Protein AF-A0A957SPQ7-F1 (afdb_monomer_lite)

Sequence (60 aa):
WNPDDKDVCWRCQTPLPKAPPSKPKRQTFGGLPVWMWVALALLFLVMNFGSCMMMGAPGS

Structure (mmCIF, N/CA/C/O backbone):
data_AF-A0A957SPQ7-F1
#
_entry.id   AF-A0A957SPQ7-F1
#
loop_
_atom_site.group_PDB
_atom_site.id
_atom_site.type_symbol
_atom_site.label_atom_id
_atom_site.label_alt_id
_atom_site.label_comp_id
_atom_site.label_asym_id
_atom_site.label_entity_id
_atom_site.label_seq_id
_atom_site.pdbx_PDB_ins_code
_atom_site.Cartn_x
_atom_site.Cartn_y
_atom_site.Cartn_z
_atom_site.occupancy
_atom_site.B_iso_or_equiv
_atom_site.auth_seq_id
_atom_site.auth_comp_id
_atom_site.auth_asym_id
_atom_site.auth_atom_id
_atom_site.pdbx_PDB_model_num
ATOM 1 N N . TRP A 1 1 ? -15.481 2.948 33.898 1.00 75.06 1 TRP A N 1
ATOM 2 C CA . TRP A 1 1 ? -14.924 1.746 33.254 1.00 75.06 1 TRP A CA 1
ATOM 3 C C . TRP A 1 1 ? -16.064 0.757 33.028 1.00 75.06 1 TRP A C 1
ATOM 5 O O . TRP A 1 1 ? -16.832 0.552 33.967 1.00 75.06 1 TRP A O 1
ATOM 15 N N . ASN A 1 2 ? -16.244 0.254 31.801 1.00 87.94 2 ASN A N 1
ATOM 16 C CA . ASN A 1 2 ? -17.260 -0.741 31.423 1.00 87.94 2 ASN A CA 1
ATOM 17 C C . ASN A 1 2 ? -16.523 -1.981 30.897 1.00 87.94 2 ASN A C 1
ATOM 19 O O . ASN A 1 2 ? -15.593 -1.771 30.124 1.00 87.94 2 ASN A O 1
ATOM 23 N N . PRO A 1 3 ? -16.890 -3.212 31.294 1.00 84.25 3 PRO A N 1
ATOM 24 C CA . PRO A 1 3 ? -16.300 -4.410 30.705 1.00 84.25 3 PRO A CA 1
ATOM 25 C C . PRO A 1 3 ? -16.494 -4.410 29.183 1.00 84.25 3 PRO A C 1
ATOM 27 O O . PRO A 1 3 ? -17.571 -4.045 28.699 1.00 84.25 3 PRO A O 1
ATOM 30 N N . ASP A 1 4 ? -15.451 -4.783 28.442 1.00 80.62 4 ASP A N 1
ATOM 31 C CA . ASP A 1 4 ? -15.425 -4.711 26.973 1.00 80.62 4 ASP A CA 1
ATOM 32 C C . ASP A 1 4 ? -16.404 -5.704 26.311 1.00 80.62 4 ASP A C 1
ATOM 34 O O . ASP A 1 4 ? -16.770 -5.545 25.150 1.00 80.62 4 ASP A O 1
ATOM 38 N N . ASP A 1 5 ? -16.865 -6.707 27.062 1.00 78.88 5 ASP A N 1
ATOM 39 C CA . ASP A 1 5 ? -17.804 -7.758 26.653 1.00 78.88 5 ASP A CA 1
ATOM 40 C C . ASP A 1 5 ? -19.293 -7.382 26.801 1.00 78.88 5 ASP A C 1
ATOM 42 O O . ASP A 1 5 ? -20.164 -8.235 26.612 1.00 78.88 5 ASP A O 1
ATOM 46 N N . LYS A 1 6 ? -19.621 -6.136 27.172 1.00 74.25 6 LYS A N 1
ATOM 47 C CA . LYS A 1 6 ? -21.010 -5.703 27.401 1.00 74.25 6 LYS A CA 1
ATOM 48 C C . LYS A 1 6 ? -21.488 -4.694 26.360 1.00 74.25 6 LYS A C 1
ATOM 50 O O . LYS A 1 6 ? -20.950 -3.597 26.255 1.00 74.25 6 LYS A O 1
ATOM 55 N N . ASP A 1 7 ? -22.611 -5.013 25.718 1.00 83.62 7 ASP A N 1
ATOM 56 C CA . ASP A 1 7 ? -23.357 -4.090 24.845 1.00 83.62 7 ASP A CA 1
ATOM 57 C C . ASP A 1 7 ? -24.153 -3.023 25.626 1.00 83.62 7 ASP A C 1
ATOM 59 O O . ASP A 1 7 ? -24.721 -2.094 25.046 1.00 83.62 7 ASP A O 1
ATOM 63 N N . VAL A 1 8 ? -24.213 -3.153 26.955 1.00 89.50 8 VAL A N 1
ATOM 64 C CA . VAL A 1 8 ? -24.934 -2.258 27.868 1.00 89.50 8 VAL A CA 1
ATOM 65 C C . VAL A 1 8 ? -24.059 -1.838 29.046 1.00 89.50 8 VAL A C 1
ATOM 67 O O . VAL A 1 8 ? -23.138 -2.547 29.457 1.00 89.50 8 VAL A O 1
ATOM 70 N N . CYS A 1 9 ? -24.337 -0.652 29.581 1.00 89.31 9 CYS A N 1
ATOM 71 C CA . CYS A 1 9 ? -23.650 -0.086 30.733 1.00 89.31 9 CYS A CA 1
ATOM 72 C C . CYS A 1 9 ? -23.885 -0.999 31.936 1.00 89.31 9 CYS A C 1
ATOM 74 O O . CYS A 1 9 ? -25.002 -1.030 32.444 1.00 89.31 9 CYS A O 1
ATOM 76 N N . TRP A 1 10 ? -22.857 -1.688 32.441 1.00 89.06 10 TRP A N 1
ATOM 77 C CA . TRP A 1 10 ? -23.021 -2.670 33.533 1.00 89.06 10 TRP A CA 1
ATOM 78 C C . TRP A 1 10 ? -23.662 -2.088 34.802 1.00 89.06 10 TRP A C 1
ATOM 80 O O . TRP A 1 10 ? -24.205 -2.820 35.624 1.00 89.06 10 TRP A O 1
ATOM 90 N N . ARG A 1 11 ? -23.570 -0.765 34.978 1.00 92.50 11 ARG A N 1
ATOM 91 C CA . ARG A 1 11 ? -24.101 -0.044 36.136 1.00 92.50 11 ARG A CA 1
ATOM 92 C C . ARG A 1 11 ? -25.519 0.482 35.930 1.00 92.50 11 ARG A C 1
ATOM 94 O O . ARG A 1 11 ? -26.253 0.633 36.897 1.00 92.50 11 ARG A O 1
ATOM 10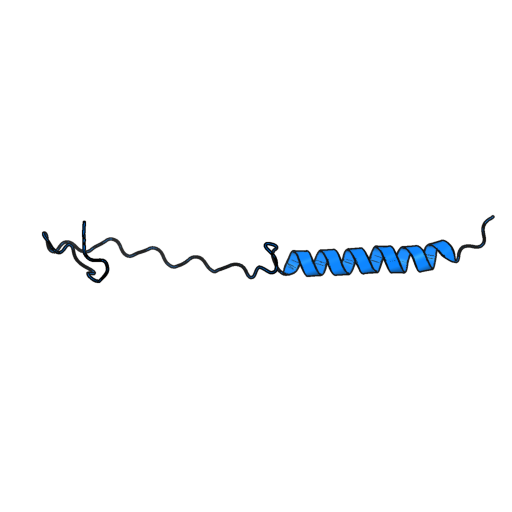1 N N . CYS A 1 12 ? -25.865 0.841 34.699 1.00 92.38 12 CYS A N 1
ATOM 102 C CA . CYS A 1 12 ? -27.014 1.691 34.397 1.00 92.38 12 CYS A CA 1
ATOM 103 C C . CYS A 1 12 ? -27.940 1.133 33.313 1.00 92.38 12 CYS A C 1
ATOM 105 O O . CYS A 1 12 ? -28.970 1.734 33.034 1.00 92.38 12 CYS A O 1
ATOM 107 N N . GLN A 1 13 ? -27.594 -0.013 32.718 1.00 90.12 13 GLN A N 1
ATOM 108 C CA . GLN A 1 13 ? -28.362 -0.724 31.689 1.00 90.12 13 GLN A CA 1
ATOM 109 C C . GLN A 1 13 ? -28.651 0.086 30.411 1.00 90.12 13 GLN A C 1
ATOM 111 O O . GLN A 1 13 ? -29.398 -0.363 29.547 1.00 90.12 13 GLN A O 1
ATOM 116 N N . THR A 1 14 ? -28.027 1.252 30.247 1.00 90.81 14 THR A N 1
ATOM 117 C CA . THR A 1 14 ? -28.098 2.059 29.025 1.00 90.81 14 THR A CA 1
ATOM 118 C C . THR A 1 14 ? -27.328 1.378 27.886 1.00 90.81 14 THR A C 1
ATOM 120 O O . THR A 1 14 ? -26.220 0.893 28.137 1.00 90.81 14 THR A O 1
ATOM 123 N N . PRO A 1 15 ? -27.851 1.353 26.644 1.00 88.75 15 PRO A N 1
ATOM 124 C CA . PRO A 1 15 ? -27.122 0.814 25.496 1.00 88.75 15 PRO A CA 1
ATOM 125 C C . PRO A 1 15 ? -25.810 1.570 25.269 1.00 88.75 15 PRO A C 1
ATOM 127 O O . PRO A 1 15 ? -25.786 2.805 25.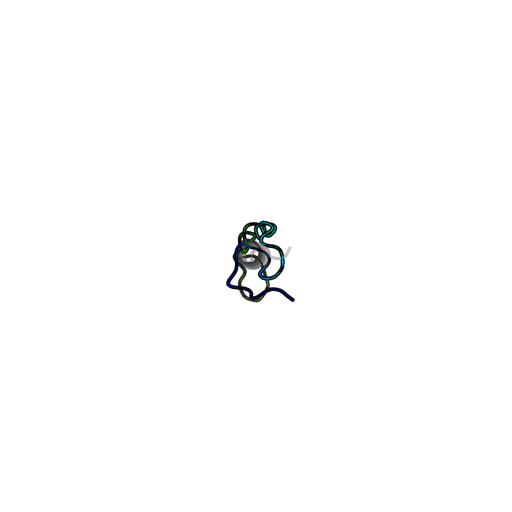293 1.00 88.75 15 PRO A O 1
ATOM 130 N N . LEU A 1 16 ? -24.717 0.832 25.051 1.00 85.31 16 LEU A N 1
ATOM 131 C CA . LEU A 1 16 ? -23.438 1.442 24.701 1.00 85.31 16 LEU A CA 1
ATOM 132 C C . LEU A 1 16 ? -23.461 1.944 23.252 1.00 85.31 16 LEU A C 1
ATOM 134 O O . LEU A 1 16 ? -24.081 1.324 22.382 1.00 85.31 16 LEU A O 1
ATOM 138 N N . PRO A 1 17 ? -22.751 3.047 22.957 1.00 82.94 17 PRO A N 1
ATOM 139 C CA . PRO A 1 17 ? -22.527 3.455 21.581 1.00 82.94 17 PRO A CA 1
ATOM 140 C C . PRO A 1 17 ? -21.776 2.342 20.844 1.00 82.94 17 PRO A C 1
ATOM 142 O O . PRO A 1 17 ? -20.710 1.898 21.271 1.00 82.94 17 PRO A O 1
ATOM 145 N N . LYS A 1 18 ? -22.350 1.881 19.730 1.00 77.56 18 LYS A N 1
ATOM 146 C CA . LYS A 1 18 ? -21.769 0.817 18.911 1.00 77.56 18 LYS A CA 1
ATOM 147 C C . LYS A 1 18 ? -20.427 1.295 18.365 1.00 77.56 18 LYS A C 1
ATOM 149 O O . LYS A 1 18 ? -20.346 2.395 17.814 1.00 77.56 18 LYS A O 1
ATOM 154 N N . ALA A 1 19 ? -19.381 0.484 18.529 1.00 75.75 19 ALA A N 1
ATOM 155 C CA . ALA A 1 19 ? -18.072 0.823 17.992 1.00 75.75 19 ALA A CA 1
ATOM 156 C C . ALA A 1 19 ? -18.196 1.099 16.481 1.00 75.75 19 ALA A C 1
ATOM 158 O O . ALA A 1 19 ? -18.898 0.357 15.781 1.00 75.75 19 ALA A O 1
ATOM 159 N N . PRO A 1 20 ? -17.561 2.167 15.966 1.00 78.12 20 PRO A N 1
ATOM 160 C CA . PRO A 1 20 ? -17.599 2.447 14.542 1.00 78.12 20 PRO A CA 1
ATOM 161 C C . PRO A 1 20 ? -17.009 1.255 13.775 1.00 78.12 20 PRO A C 1
ATOM 163 O O . PRO A 1 20 ? -16.070 0.618 14.265 1.00 78.12 20 PRO A O 1
ATOM 166 N N . PRO A 1 21 ? -17.532 0.941 12.576 1.00 79.56 21 PRO A N 1
ATOM 167 C CA . PRO A 1 21 ? -17.011 -0.158 11.776 1.00 79.56 21 PRO A CA 1
ATOM 168 C C . PRO A 1 21 ? -15.508 0.025 11.551 1.00 79.56 21 PRO A C 1
ATOM 170 O O . PRO A 1 21 ? -15.030 1.140 11.308 1.00 79.56 21 PRO A O 1
ATOM 173 N N . SER A 1 22 ? -14.748 -1.071 11.640 1.00 78.25 22 SER A N 1
ATOM 174 C CA . SER A 1 22 ? -13.307 -1.028 11.403 1.00 78.25 22 SER A CA 1
ATOM 175 C C . SER A 1 22 ? -13.046 -0.470 10.007 1.00 78.25 22 SER A C 1
ATOM 177 O O . SER A 1 22 ? -13.560 -1.000 9.019 1.00 78.25 22 SER A O 1
ATOM 179 N N . LYS A 1 23 ? -12.245 0.594 9.914 1.00 80.44 23 LYS A N 1
ATOM 180 C CA . LYS A 1 23 ? -11.853 1.160 8.620 1.00 80.44 23 LYS A CA 1
ATOM 181 C C . LYS A 1 23 ? -11.165 0.069 7.786 1.00 80.44 23 LYS A C 1
ATOM 183 O O . LYS A 1 23 ? -10.356 -0.678 8.347 1.00 80.44 23 LYS A O 1
ATOM 188 N N . PRO A 1 24 ? -11.43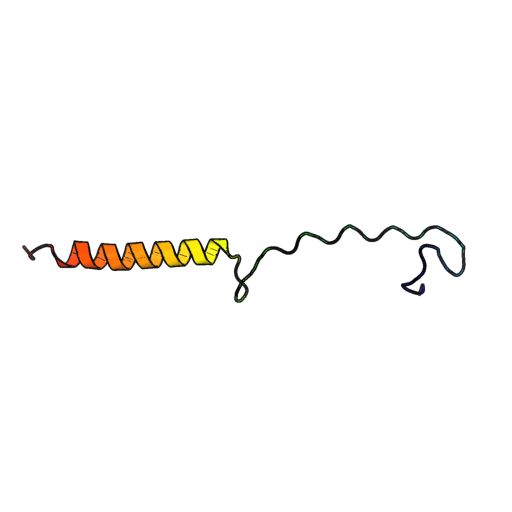7 -0.024 6.472 1.00 80.81 24 PRO A N 1
ATOM 189 C CA . PRO A 1 24 ? -10.760 -0.993 5.622 1.00 80.81 24 PRO A CA 1
ATOM 190 C C . PRO A 1 24 ? -9.250 -0.762 5.707 1.00 80.81 24 PRO A C 1
ATOM 192 O O . PRO A 1 24 ? -8.761 0.349 5.474 1.00 80.81 24 PRO A O 1
ATOM 195 N N . LYS A 1 25 ? -8.502 -1.806 6.081 1.00 81.25 25 LYS A N 1
ATOM 196 C CA . LYS A 1 25 ? -7.040 -1.749 6.082 1.00 81.25 25 LYS A CA 1
ATOM 197 C C . LYS A 1 25 ? -6.582 -1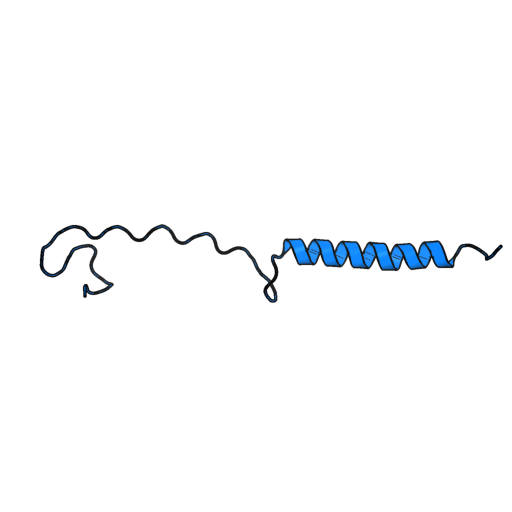.616 4.635 1.00 81.25 25 LYS A C 1
ATOM 199 O O . LYS A 1 25 ? -6.839 -2.492 3.814 1.00 81.25 25 LYS A O 1
ATOM 204 N N . ARG A 1 26 ? -5.911 -0.508 4.318 1.00 83.50 26 ARG A N 1
ATOM 205 C CA . ARG A 1 26 ? -5.239 -0.352 3.025 1.00 83.50 26 ARG A CA 1
ATOM 206 C C . ARG A 1 26 ? -4.154 -1.421 2.927 1.00 83.50 26 ARG A C 1
ATOM 208 O O . ARG A 1 26 ? -3.399 -1.605 3.877 1.00 83.50 26 ARG A O 1
ATOM 215 N N . GLN A 1 27 ? -4.085 -2.112 1.793 1.00 85.81 27 GLN A N 1
ATOM 216 C CA . GLN A 1 27 ? -3.007 -3.059 1.534 1.00 85.81 27 GLN A CA 1
ATOM 217 C C . GLN A 1 27 ? -1.695 -2.283 1.410 1.00 85.81 27 GLN A C 1
ATOM 219 O O . GLN A 1 27 ? -1.512 -1.476 0.492 1.00 85.81 27 GLN A O 1
ATOM 224 N N . THR A 1 28 ? -0.804 -2.502 2.369 1.00 93.19 28 THR A N 1
ATOM 225 C CA . THR A 1 28 ? 0.534 -1.923 2.405 1.00 93.19 28 THR A CA 1
ATOM 226 C C . THR A 1 28 ? 1.573 -3.036 2.438 1.00 93.19 28 THR A C 1
ATOM 228 O O . THR A 1 28 ? 1.352 -4.099 3.016 1.00 93.19 28 THR A O 1
ATOM 231 N N . PHE A 1 29 ? 2.714 -2.788 1.808 1.00 91.19 29 PHE A N 1
ATOM 232 C CA . PHE A 1 29 ? 3.889 -3.648 1.828 1.00 91.19 29 PHE A CA 1
ATOM 233 C C . PHE A 1 29 ? 5.107 -2.778 2.147 1.00 91.19 29 PHE A C 1
ATOM 235 O O . PHE A 1 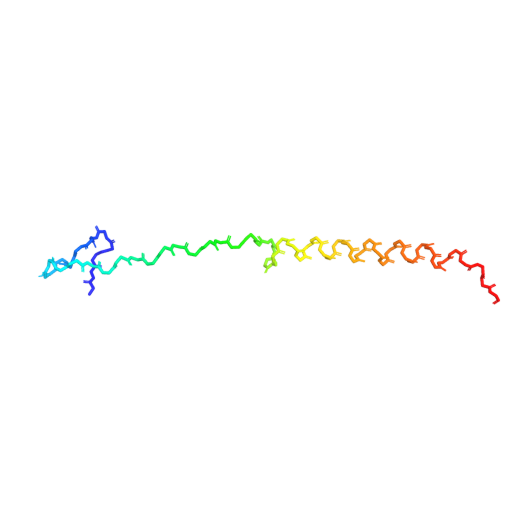29 ? 5.296 -1.731 1.525 1.00 91.19 29 PHE A O 1
ATOM 242 N N . GLY A 1 30 ? 5.887 -3.153 3.167 1.00 91.50 30 GLY A N 1
ATOM 243 C CA . GLY A 1 30 ? 7.054 -2.373 3.604 1.00 91.50 30 GLY A CA 1
ATOM 244 C C . GLY A 1 30 ? 6.735 -0.932 4.038 1.00 91.50 30 GLY A C 1
ATOM 245 O O . GLY A 1 30 ? 7.571 -0.053 3.886 1.00 91.50 30 GLY A O 1
ATOM 246 N N . GLY A 1 31 ? 5.513 -0.662 4.516 1.00 91.62 31 GLY A N 1
ATOM 247 C CA . GLY A 1 31 ? 5.069 0.684 4.911 1.00 91.62 31 GLY A CA 1
ATOM 248 C C . GLY A 1 31 ? 4.490 1.543 3.778 1.00 91.62 31 GLY A C 1
ATOM 249 O O . GLY A 1 31 ? 3.935 2.604 4.057 1.00 91.62 31 GLY A O 1
ATOM 250 N N . LEU A 1 32 ? 4.530 1.075 2.526 1.00 93.50 32 LEU A N 1
ATOM 251 C CA . LEU A 1 32 ? 3.987 1.784 1.363 1.00 93.50 32 LEU A CA 1
ATOM 252 C C . LEU A 1 32 ? 2.738 1.085 0.799 1.00 93.50 32 LEU A C 1
ATOM 254 O O . LEU A 1 32 ? 2.646 -0.142 0.851 1.00 93.50 32 LEU A O 1
ATOM 258 N N . PRO A 1 33 ? 1.765 1.823 0.237 1.00 94.62 33 PRO A N 1
ATOM 259 C CA . PRO A 1 33 ? 0.664 1.244 -0.528 1.00 94.62 33 PRO A CA 1
ATOM 260 C C . PRO A 1 33 ? 1.161 0.385 -1.697 1.00 94.62 33 PRO A C 1
ATOM 262 O O . PRO A 1 33 ? 2.100 0.770 -2.391 1.00 94.62 33 PRO A O 1
ATOM 265 N N . VAL A 1 34 ? 0.481 -0.728 -1.985 1.00 94.75 34 VAL A N 1
ATOM 266 C CA . VAL A 1 34 ? 0.860 -1.637 -3.090 1.00 94.75 34 VAL A CA 1
ATOM 267 C C . VAL A 1 34 ? 0.962 -0.916 -4.445 1.00 94.75 34 VAL A C 1
ATOM 269 O O . VAL A 1 34 ? 1.877 -1.184 -5.216 1.00 94.75 34 VAL A O 1
ATOM 272 N N . TRP A 1 35 ? 0.091 0.059 -4.724 1.00 93.44 35 TRP A N 1
ATOM 273 C CA . TRP A 1 35 ? 0.133 0.818 -5.982 1.00 93.44 35 TRP A CA 1
ATOM 274 C C . TRP A 1 35 ? 1.425 1.637 -6.158 1.00 93.44 35 TRP A C 1
ATOM 276 O O . TRP A 1 35 ? 1.878 1.821 -7.286 1.00 93.44 35 TRP A O 1
ATOM 286 N N . MET A 1 36 ? 2.052 2.091 -5.063 1.00 96.19 36 MET A N 1
ATOM 287 C CA . MET A 1 36 ? 3.327 2.812 -5.140 1.00 96.19 36 MET A CA 1
ATOM 288 C C . MET A 1 36 ? 4.454 1.891 -5.607 1.00 96.19 36 MET A C 1
ATOM 290 O O . MET A 1 36 ? 5.311 2.325 -6.370 1.00 96.19 36 MET A O 1
ATOM 294 N N . TRP A 1 37 ? 4.432 0.613 -5.221 1.00 96.31 37 TRP A N 1
ATOM 295 C CA . TRP A 1 37 ? 5.400 -0.372 -5.708 1.00 96.31 37 TRP A CA 1
ATOM 296 C C . TRP A 1 37 ? 5.266 -0.622 -7.207 1.00 96.31 37 TRP A C 1
ATOM 298 O O . TRP A 1 37 ? 6.273 -0.706 -7.904 1.00 96.31 37 TRP A O 1
ATOM 308 N N . VAL A 1 38 ? 4.032 -0.664 -7.717 1.00 96.06 38 VAL A N 1
ATOM 309 C CA . VAL A 1 38 ? 3.775 -0.763 -9.161 1.00 96.06 38 VAL A CA 1
ATOM 310 C C . VAL A 1 38 ? 4.340 0.458 -9.896 1.00 96.06 38 VAL A C 1
ATOM 312 O O . VAL A 1 38 ? 5.012 0.302 -10.913 1.00 96.06 38 VAL A O 1
ATOM 315 N N . ALA A 1 39 ? 4.134 1.665 -9.360 1.00 96.56 39 ALA A N 1
ATOM 316 C CA . ALA A 1 39 ? 4.676 2.893 -9.942 1.00 96.56 39 ALA A CA 1
ATOM 317 C C . ALA A 1 39 ? 6.216 2.928 -9.929 1.00 96.56 39 ALA A C 1
ATOM 319 O O . ALA A 1 39 ? 6.826 3.296 -10.930 1.00 96.56 39 ALA A O 1
ATOM 320 N N . LEU A 1 40 ? 6.851 2.504 -8.830 1.00 96.62 40 LEU A N 1
ATOM 321 C CA . LEU A 1 40 ? 8.312 2.415 -8.731 1.00 96.62 40 LEU A CA 1
ATOM 322 C C . LEU A 1 40 ? 8.891 1.390 -9.708 1.00 96.62 40 LEU A C 1
ATOM 324 O O . LEU A 1 40 ? 9.895 1.673 -10.358 1.00 96.62 40 LEU A O 1
ATOM 328 N N . ALA A 1 41 ? 8.248 0.229 -9.851 1.00 96.19 41 ALA A N 1
ATOM 329 C CA . ALA A 1 41 ? 8.657 -0.780 -10.822 1.00 96.19 41 ALA A CA 1
ATOM 330 C C . ALA A 1 41 ? 8.565 -0.241 -12.258 1.00 96.19 41 ALA A C 1
ATOM 332 O O . ALA A 1 41 ? 9.516 -0.380 -13.024 1.00 96.19 41 ALA A O 1
ATOM 333 N N . LEU A 1 42 ? 7.466 0.436 -12.609 1.00 96.44 42 LEU A N 1
ATOM 334 C CA . LEU A 1 42 ? 7.313 1.079 -13.917 1.00 96.44 42 LEU A CA 1
ATOM 335 C C . LEU A 1 42 ? 8.375 2.153 -14.161 1.00 96.44 42 LEU A C 1
ATOM 337 O O . LEU A 1 42 ? 8.989 2.160 -15.224 1.00 96.44 42 LEU A O 1
ATOM 341 N N . LEU A 1 43 ? 8.628 3.026 -13.183 1.00 94.94 43 LEU A N 1
ATOM 342 C CA . LEU A 1 43 ? 9.670 4.047 -13.287 1.00 94.94 43 LEU A CA 1
ATOM 343 C C . LEU A 1 43 ? 11.045 3.411 -13.506 1.00 94.94 43 LEU A C 1
ATOM 345 O O . LEU A 1 43 ? 11.784 3.841 -14.387 1.00 94.94 43 LEU A O 1
ATOM 349 N N . PHE A 1 44 ? 11.368 2.363 -12.747 1.00 94.06 44 PHE A N 1
ATOM 350 C CA . PHE A 1 44 ? 12.626 1.642 -12.898 1.00 94.06 44 PHE A CA 1
ATOM 351 C C . PHE A 1 44 ? 12.760 1.047 -14.303 1.00 94.06 44 PHE A C 1
ATOM 353 O O . PHE A 1 44 ? 13.801 1.213 -14.935 1.00 94.06 44 PHE A O 1
ATOM 360 N N . LEU A 1 45 ? 11.705 0.423 -14.834 1.00 93.56 45 LEU A N 1
ATOM 361 C CA . LEU A 1 45 ? 11.703 -0.084 -16.207 1.00 93.56 45 LEU A CA 1
ATOM 362 C C . LEU A 1 45 ? 11.917 1.052 -17.212 1.00 93.56 45 LEU A C 1
ATOM 364 O O . LEU A 1 45 ? 12.799 0.942 -18.054 1.00 93.56 45 LEU A O 1
ATOM 368 N N . VAL A 1 46 ? 11.185 2.161 -17.099 1.00 91.81 46 VAL A N 1
ATOM 369 C CA . VAL A 1 46 ? 11.326 3.313 -18.007 1.00 91.81 46 VAL A CA 1
ATOM 370 C C . VAL A 1 46 ? 12.742 3.882 -17.981 1.00 91.81 46 VAL A C 1
ATOM 372 O O . VAL A 1 46 ? 13.295 4.157 -19.041 1.00 91.81 46 VAL A O 1
ATOM 375 N N . MET A 1 47 ? 13.353 4.028 -16.804 1.00 87.19 47 MET A N 1
ATOM 376 C CA . MET A 1 47 ? 14.723 4.534 -16.704 1.00 87.19 47 MET A CA 1
ATOM 377 C C . MET A 1 47 ? 15.726 3.565 -17.334 1.00 87.19 47 MET A C 1
ATOM 379 O O . MET A 1 47 ? 16.561 3.996 -18.120 1.00 87.19 47 MET A O 1
ATOM 383 N N . ASN A 1 48 ? 15.615 2.263 -17.063 1.00 85.25 48 ASN A N 1
ATOM 384 C CA . ASN A 1 48 ? 16.541 1.270 -17.614 1.00 85.25 48 ASN A CA 1
ATOM 385 C C . ASN A 1 48 ? 16.366 1.092 -19.131 1.00 85.25 48 ASN A C 1
ATOM 387 O O . ASN A 1 48 ? 17.345 1.135 -19.873 1.00 85.25 48 ASN A O 1
ATOM 391 N N . PHE A 1 49 ? 15.130 0.957 -19.618 1.00 83.88 49 PHE A N 1
ATOM 392 C CA . PHE A 1 49 ? 14.853 0.882 -21.055 1.00 83.88 49 PHE A CA 1
ATOM 393 C C . PHE A 1 49 ? 15.206 2.190 -21.771 1.00 83.88 49 PHE A C 1
ATOM 395 O O . PHE A 1 49 ? 15.753 2.152 -22.872 1.00 83.88 49 PHE A O 1
ATOM 402 N N . GLY A 1 50 ? 14.959 3.339 -21.139 1.00 78.19 50 GLY A N 1
ATOM 403 C CA . GLY A 1 50 ? 15.377 4.647 -21.638 1.00 78.19 50 GLY A CA 1
ATOM 404 C C . GLY A 1 50 ? 16.895 4.750 -21.774 1.00 78.19 50 GLY A C 1
ATOM 405 O O . GLY A 1 50 ? 17.379 5.166 -22.823 1.00 78.19 50 GLY A O 1
ATOM 406 N N . SER A 1 51 ? 17.654 4.294 -20.774 1.00 72.19 51 SER A N 1
ATOM 407 C CA . SER A 1 51 ? 19.119 4.237 -20.844 1.00 72.19 51 SER A CA 1
ATOM 408 C C . SER A 1 51 ? 19.616 3.307 -21.952 1.00 72.19 51 SER A C 1
ATOM 410 O O . SER A 1 51 ? 20.525 3.686 -22.685 1.00 72.19 51 SER A O 1
ATOM 412 N N . CYS A 1 52 ? 19.003 2.135 -22.148 1.00 69.56 52 CYS A N 1
ATOM 413 C CA . CYS A 1 52 ? 19.376 1.237 -23.247 1.00 69.56 52 CYS A CA 1
ATOM 414 C C . CYS A 1 52 ? 19.092 1.837 -24.635 1.00 69.56 52 CYS A C 1
ATOM 416 O O . CYS A 1 52 ? 19.867 1.614 -25.561 1.00 69.56 52 CYS A O 1
ATOM 418 N N . MET A 1 53 ? 18.012 2.609 -24.789 1.00 68.50 53 MET A N 1
ATOM 419 C CA . MET A 1 53 ? 17.664 3.265 -26.058 1.00 68.50 53 MET A CA 1
ATOM 420 C C . MET A 1 53 ? 18.465 4.556 -26.308 1.00 68.50 53 MET A C 1
ATOM 422 O O . MET A 1 53 ? 18.761 4.869 -27.457 1.00 68.50 53 MET A O 1
ATOM 426 N N . MET A 1 54 ? 18.861 5.292 -25.262 1.00 60.84 54 MET A N 1
ATOM 427 C CA . MET A 1 54 ? 19.700 6.496 -25.388 1.00 60.84 54 MET A CA 1
ATOM 428 C C . MET A 1 54 ? 21.187 6.183 -25.592 1.00 60.84 54 MET A C 1
ATOM 430 O O . MET A 1 54 ? 21.874 6.940 -26.271 1.00 60.84 54 MET A O 1
ATOM 434 N N . MET A 1 55 ? 21.696 5.073 -25.051 1.00 59.22 55 MET A N 1
ATOM 435 C CA . MET A 1 55 ? 23.115 4.701 -25.165 1.00 59.22 55 MET A CA 1
ATOM 436 C C . MET A 1 55 ? 23.470 4.028 -26.507 1.00 59.22 55 MET A C 1
ATOM 438 O O . MET A 1 55 ? 24.636 3.745 -26.764 1.00 59.22 55 MET A O 1
ATOM 442 N N . GLY A 1 56 ? 22.471 3.796 -27.369 1.00 56.12 56 GLY A N 1
ATOM 443 C CA . GLY A 1 56 ? 22.623 3.322 -28.749 1.00 56.12 56 GLY A CA 1
ATOM 444 C C . GLY A 1 56 ? 22.573 4.422 -29.818 1.00 56.12 56 GLY A C 1
ATOM 445 O O . GLY A 1 56 ? 22.600 4.099 -31.004 1.00 56.12 56 GLY A O 1
ATOM 446 N N . ALA A 1 57 ? 22.491 5.705 -29.445 1.00 55.56 57 ALA A N 1
ATOM 447 C CA . ALA A 1 57 ? 22.716 6.790 -30.395 1.00 55.56 57 ALA A CA 1
ATOM 448 C C . ALA A 1 57 ? 24.233 6.897 -30.647 1.00 55.56 57 ALA A C 1
ATOM 450 O O . ALA A 1 57 ? 24.964 7.175 -29.692 1.00 55.56 57 ALA A O 1
ATOM 451 N N . PRO A 1 58 ? 24.744 6.654 -31.873 1.00 52.59 58 PRO A N 1
ATOM 452 C CA . PRO A 1 58 ? 26.143 6.930 -32.163 1.00 52.59 58 PRO A CA 1
ATOM 453 C C . PRO A 1 58 ? 26.374 8.412 -31.874 1.00 52.59 58 PRO A C 1
ATOM 455 O O . PRO A 1 58 ? 25.663 9.265 -32.409 1.00 52.59 58 PRO A O 1
ATOM 458 N N . GLY A 1 59 ? 27.311 8.695 -30.967 1.00 57.34 59 GLY A N 1
ATOM 459 C CA . GLY A 1 59 ? 27.747 10.055 -30.688 1.00 57.34 59 GLY A CA 1
ATOM 460 C C . GLY A 1 59 ? 28.085 10.744 -32.005 1.00 57.34 59 GLY A C 1
ATOM 461 O O . GLY A 1 59 ? 28.896 10.233 -32.776 1.00 57.34 59 GLY A O 1
ATOM 462 N N . SER A 1 60 ? 27.393 11.851 -32.268 1.00 42.84 60 SER A N 1
ATOM 463 C CA . SER A 1 60 ? 27.801 12.856 -33.248 1.00 42.84 60 SER A CA 1
ATOM 464 C C . SER A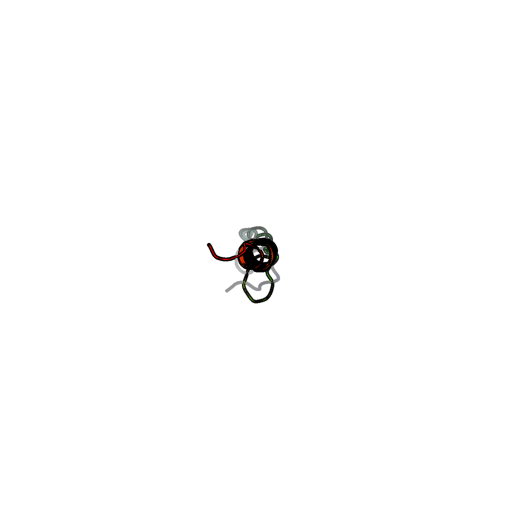 1 60 ? 29.173 13.412 -32.897 1.00 42.84 60 SER A C 1
ATOM 466 O O . SER A 1 60 ? 29.353 13.695 -31.688 1.00 42.84 60 SER A O 1
#

Radius of gyration: 27.39 Å; chains: 1; bounding box: 56×21×69 Å

pLDDT: mean 82.97, std 12.64, range [42.84, 96.62]

Secondary structure (DSSP, 8-state):
---TT-SB-TTT-PBPPPPPPPPPPP-EETTEEHHHHHHHHHHHHHHHHHHHHHTTS---

Foldseek 3Di:
DAPPPDQARPVPRHGDDDDPPDDPDQDDDPNHGPVVVVVVVVVVCCVVVVCVVVVPDPDD